Protein AF-A0A1T4VEK5-F1 (afdb_monomer)

Secondary structure (DSSP, 8-state):
--HHHHHHTT--HHHHHHHHT--HHHHHHHHH-TT--------PPPPPTTGGGGGG-

Radius of gyration: 19.46 Å; Cα contacts (8 Å, |Δi|>4): 25; chains: 1; bounding box: 37×22×53 Å

Sequence (57 aa):
MDIHVLHQQGQSIRRIAKTLGVSRNTVRVYLRNKDRLPVYPERQSRPSKLDPYYDYL

Foldseek 3Di:
DDLVVCVVVVDDLVRSCVVVVHDSVVSVVCVVPVPDDPPPPPDPDDCDPCNVPPVPD

Mean predicted aligned error: 8.59 Å

Organism: NCBI:txid1121868

InterPro domains:
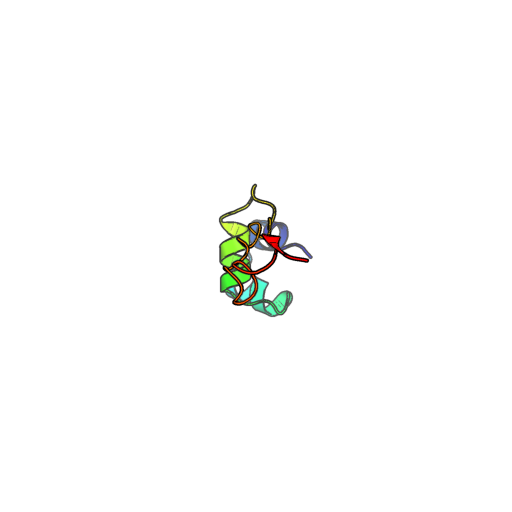  IPR009057 Homedomain-like superfamily [SSF46689] (5-52)
  IPR017894 HTH domain, IS21 transposase-type [PS50531] (1-57)
  IPR025246 Transposase IS30-like HTH domain [PF13936] (2-27)

Nearest PDB structures (foldseek):
  1tc3-assembly1_C  TM=9.329E-01  e=6.239E-01  Caenorhabditis elegans
  4ldz-assembly1_B  TM=9.429E-01  e=9.933E-01  Bacillus subtilis subsp. subtilis str. 168
  8q90-assembly1_B  TM=5.174E-01  e=8.138E-01  Haloferax mediterranei
  4yrv-assembly1_A  TM=7.629E-01  e=6.822E+00  Nostoc sp. PCC 7120 = FACHB-418
  5ipl-assembly1_F  TM=4.368E-01  e=3.751E+00  Escherichia coli

Solvent-accessible surface area (backbone atoms only — not comparable to full-atom values): 3801 Å² total; per-residue (Å²): 139,56,74,66,59,46,45,74,71,67,47,50,61,68,53,52,17,65,76,70,75,45,55,56,64,55,50,51,52,48,68,72,35,74,86,54,71,91,68,74,72,81,75,74,81,71,87,51,97,57,63,90,53,59,91,82,113

Structure (mmCIF, N/CA/C/O backbone):
data_AF-A0A1T4VEK5-F1
#
_entry.id   AF-A0A1T4VEK5-F1
#
loop_
_atom_site.group_PDB
_atom_site.id
_atom_site.type_symbol
_atom_site.label_atom_id
_atom_site.label_alt_id
_atom_site.label_comp_id
_atom_site.label_asym_id
_atom_site.label_entity_id
_atom_site.label_seq_id
_atom_site.pdbx_PDB_ins_code
_atom_site.Cartn_x
_atom_site.Cartn_y
_atom_site.Cartn_z
_atom_site.occupancy
_atom_site.B_iso_or_equiv
_atom_site.auth_seq_id
_atom_site.auth_comp_id
_atom_site.auth_asym_id
_atom_site.auth_atom_id
_atom_site.pdbx_PDB_model_num
ATOM 1 N N . MET A 1 1 ? -14.533 -0.825 1.124 1.00 70.19 1 MET A N 1
ATOM 2 C CA . MET A 1 1 ? -14.051 -0.284 2.413 1.00 70.19 1 MET A CA 1
ATOM 3 C C . MET A 1 1 ? -12.649 0.234 2.179 1.00 70.19 1 MET A C 1
ATOM 5 O O . MET A 1 1 ? -11.802 -0.558 1.785 1.00 70.19 1 MET A O 1
ATOM 9 N N . ASP A 1 2 ? -12.412 1.523 2.406 1.00 85.69 2 ASP A N 1
ATOM 10 C CA . ASP A 1 2 ? -11.123 2.145 2.092 1.00 85.69 2 ASP A CA 1
ATOM 11 C C . ASP A 1 2 ? -10.216 2.220 3.319 1.00 85.69 2 ASP A C 1
ATOM 13 O O . ASP A 1 2 ? -10.667 2.477 4.439 1.00 85.69 2 ASP A O 1
ATOM 17 N N . ILE A 1 3 ? -8.909 2.042 3.101 1.00 88.94 3 ILE A N 1
ATOM 18 C CA . ILE A 1 3 ? -7.882 2.091 4.154 1.00 88.94 3 ILE A CA 1
ATOM 19 C C . ILE A 1 3 ? -7.929 3.429 4.915 1.00 88.94 3 ILE A C 1
ATOM 21 O O . ILE 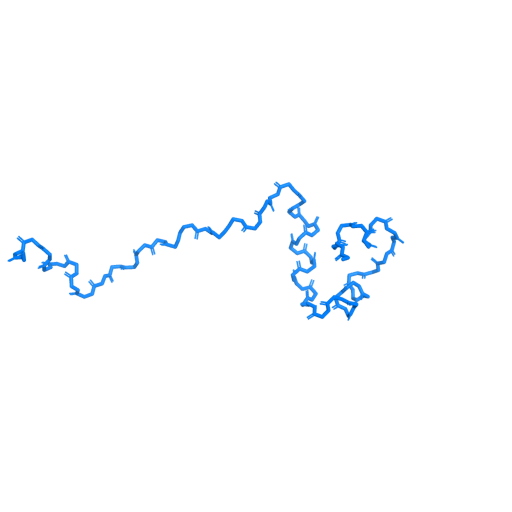A 1 3 ? -7.813 3.450 6.141 1.00 88.94 3 ILE A O 1
ATOM 25 N N . HIS A 1 4 ? -8.132 4.542 4.205 1.00 88.38 4 HIS A N 1
ATOM 26 C CA . HIS A 1 4 ? -8.149 5.884 4.792 1.00 88.38 4 HIS A CA 1
ATOM 27 C C . HIS A 1 4 ? -9.370 6.142 5.673 1.00 88.38 4 HIS A C 1
ATOM 29 O O . HIS A 1 4 ? -9.222 6.715 6.751 1.00 88.38 4 HIS A O 1
ATOM 35 N N . VAL A 1 5 ? -10.547 5.679 5.245 1.00 91.38 5 VAL A N 1
ATOM 36 C CA . VAL A 1 5 ? -11.798 5.824 6.001 1.00 91.38 5 VAL A CA 1
ATOM 37 C C . VAL A 1 5 ? -11.711 5.037 7.307 1.00 91.38 5 VAL A C 1
ATOM 39 O O . VAL A 1 5 ? -11.977 5.581 8.375 1.00 91.38 5 VAL A O 1
ATOM 42 N N . LEU A 1 6 ? -11.242 3.785 7.252 1.00 91.19 6 LEU A N 1
ATOM 43 C CA . LEU A 1 6 ? -11.086 2.957 8.452 1.00 91.19 6 LEU A CA 1
ATOM 44 C C . LEU A 1 6 ? -10.066 3.546 9.438 1.00 91.19 6 LEU A C 1
ATOM 46 O O . LEU A 1 6 ? -10.248 3.461 10.651 1.00 91.19 6 LEU A O 1
ATOM 50 N N . HIS A 1 7 ? -9.002 4.170 8.932 1.00 91.00 7 HIS A N 1
ATOM 51 C CA . HIS A 1 7 ? -8.027 4.842 9.785 1.00 91.00 7 HIS A CA 1
ATOM 52 C C . HIS A 1 7 ? -8.583 6.127 10.415 1.00 91.00 7 HIS A C 1
ATOM 54 O O . HIS A 1 7 ? -8.329 6.381 11.588 1.00 91.00 7 HIS A O 1
ATOM 60 N N . GLN A 1 8 ? -9.377 6.916 9.680 1.00 90.56 8 GLN A N 1
ATOM 61 C CA . GLN A 1 8 ? -10.076 8.085 10.234 1.00 90.56 8 GLN A CA 1
ATOM 62 C C . GLN A 1 8 ? -11.090 7.702 11.320 1.00 90.56 8 GLN A C 1
ATOM 64 O O . GLN A 1 8 ? -11.263 8.444 12.279 1.00 90.56 8 GLN A O 1
ATOM 69 N N . GLN A 1 9 ? -11.690 6.515 11.223 1.00 93.44 9 GLN A N 1
ATOM 70 C CA . GLN A 1 9 ? -12.552 5.932 12.258 1.00 93.44 9 GLN A CA 1
ATOM 71 C C . GLN A 1 9 ? -11.781 5.426 13.497 1.00 93.44 9 GLN A C 1
ATOM 73 O O . GLN A 1 9 ? -12.373 4.808 14.379 1.00 93.44 9 GLN A O 1
ATOM 78 N N . GLY A 1 10 ? -10.460 5.633 13.569 1.00 94.00 10 GLY A N 1
ATOM 79 C CA . GLY A 1 10 ? -9.628 5.245 14.712 1.00 94.00 10 GLY A CA 1
ATOM 80 C C . GLY A 1 10 ? -9.224 3.768 14.737 1.00 94.00 10 GLY A C 1
ATOM 81 O O . GLY A 1 10 ? -8.729 3.278 15.753 1.00 94.00 10 GLY A O 1
ATOM 82 N N . GLN A 1 11 ? -9.418 3.021 13.644 1.00 94.19 11 GLN A N 1
ATOM 83 C CA . GLN A 1 11 ? -9.015 1.614 13.605 1.00 94.19 11 GLN A CA 1
ATOM 84 C C . GLN A 1 11 ? -7.493 1.483 13.502 1.00 94.19 11 GLN A C 1
ATOM 86 O O . GLN A 1 11 ? -6.832 2.165 12.718 1.00 94.19 11 GLN A O 1
ATOM 91 N N . SER A 1 12 ? -6.922 0.544 14.259 1.00 95.31 12 SER A N 1
ATOM 92 C CA . SER A 1 12 ? -5.486 0.275 14.194 1.00 95.31 12 SER A CA 1
ATOM 93 C C . SER A 1 12 ? -5.087 -0.354 12.856 1.00 95.31 12 SER A C 1
ATOM 95 O O . SER A 1 12 ? -5.843 -1.117 12.255 1.00 95.31 12 SER A O 1
ATOM 97 N N . ILE A 1 13 ? -3.841 -0.128 12.430 1.00 93.75 13 ILE A N 1
ATOM 98 C CA . ILE A 1 13 ? -3.270 -0.706 11.199 1.00 93.75 13 ILE A CA 1
ATOM 99 C C . ILE A 1 13 ? -3.452 -2.232 11.148 1.00 93.75 13 ILE A C 1
ATOM 101 O O . ILE A 1 13 ? -3.776 -2.786 10.100 1.00 93.75 13 ILE A O 1
ATOM 105 N N . ARG A 1 14 ? -3.267 -2.923 12.284 1.00 95.38 14 ARG A N 1
ATOM 106 C 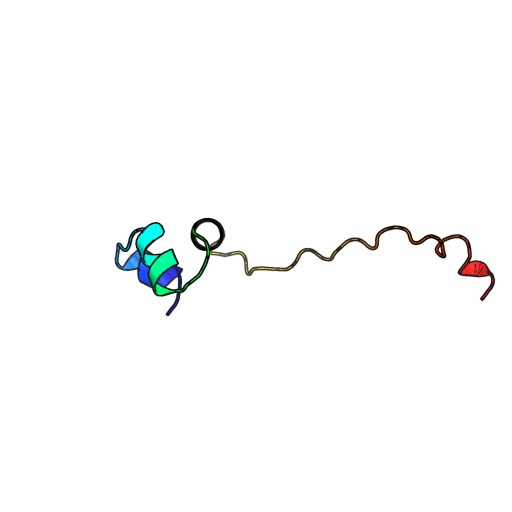CA . ARG A 1 14 ? -3.468 -4.380 12.385 1.00 95.38 14 ARG A CA 1
ATOM 107 C C . ARG A 1 14 ? -4.920 -4.774 12.139 1.00 95.38 14 ARG A C 1
ATOM 109 O O . ARG A 1 14 ? -5.161 -5.778 11.476 1.00 95.38 14 ARG A O 1
ATOM 116 N N . ARG A 1 15 ? -5.866 -4.000 12.674 1.00 95.44 15 ARG A N 1
ATOM 117 C CA . ARG A 1 15 ? -7.291 -4.249 12.476 1.00 95.44 15 ARG A CA 1
ATOM 118 C C . ARG A 1 15 ? -7.650 -4.052 11.010 1.00 95.44 15 ARG A C 1
ATOM 120 O O . ARG A 1 15 ? -8.125 -5.000 10.412 1.00 95.44 15 ARG A O 1
ATOM 127 N N . ILE A 1 16 ? -7.280 -2.915 10.418 1.00 94.62 16 ILE A N 1
ATOM 128 C CA . ILE A 1 16 ? -7.497 -2.607 8.993 1.00 94.62 16 ILE A CA 1
ATOM 129 C C . ILE A 1 16 ? -6.945 -3.715 8.085 1.00 94.62 16 ILE A C 1
ATOM 131 O O . ILE A 1 16 ? -7.647 -4.190 7.197 1.00 94.62 16 ILE A O 1
ATOM 135 N N . ALA A 1 17 ? -5.713 -4.164 8.339 1.00 95.56 17 ALA A N 1
ATOM 136 C CA . ALA A 1 17 ? -5.082 -5.254 7.598 1.00 95.56 17 ALA A CA 1
ATOM 137 C C . ALA A 1 17 ? -5.897 -6.557 7.671 1.00 95.56 17 ALA A C 1
ATOM 139 O O . ALA A 1 17 ? -6.112 -7.205 6.651 1.00 95.56 17 ALA A O 1
ATOM 140 N N . LYS A 1 18 ? -6.399 -6.915 8.861 1.00 95.44 18 LYS A N 1
ATOM 141 C CA . LYS A 1 18 ? -7.244 -8.100 9.059 1.00 95.44 18 LYS A CA 1
ATOM 142 C C . LYS A 1 18 ? -8.603 -7.959 8.370 1.00 95.44 18 LYS A C 1
ATOM 144 O O . LYS A 1 18 ? -9.061 -8.921 7.770 1.00 95.44 18 LYS A O 1
ATOM 149 N N . THR A 1 19 ? -9.234 -6.786 8.442 1.00 94.06 19 THR A N 1
ATOM 150 C CA . THR A 1 19 ? -10.554 -6.551 7.837 1.00 94.06 19 THR A CA 1
ATOM 151 C C . THR A 1 19 ? -10.502 -6.574 6.311 1.00 94.06 19 THR A C 1
ATOM 153 O O . THR A 1 19 ? -11.440 -7.042 5.680 1.00 94.06 19 THR A O 1
ATOM 156 N N . LEU A 1 20 ? -9.418 -6.061 5.719 1.00 92.75 20 LEU A N 1
ATOM 157 C CA . LEU A 1 20 ? -9.245 -5.964 4.265 1.00 92.75 20 LEU A CA 1
ATOM 158 C C . LEU A 1 20 ? -8.460 -7.136 3.653 1.00 92.75 20 LEU A C 1
ATOM 160 O O . LEU A 1 20 ? -8.339 -7.206 2.436 1.00 92.75 20 LEU A O 1
ATOM 164 N N . GLY A 1 21 ? -7.886 -8.027 4.467 1.00 94.56 21 GLY A N 1
ATOM 165 C CA . GLY A 1 21 ? -7.075 -9.152 3.985 1.00 94.56 21 GLY A CA 1
ATOM 166 C C . GLY A 1 21 ? -5.747 -8.745 3.333 1.00 94.56 21 GLY A C 1
ATOM 167 O O . GLY A 1 21 ? -5.154 -9.528 2.598 1.00 94.56 21 GLY A O 1
ATOM 168 N N . VAL A 1 22 ? -5.261 -7.527 3.589 1.00 92.81 22 VAL A N 1
ATOM 169 C CA . VAL A 1 22 ? -4.004 -7.006 3.029 1.00 92.81 22 VAL A CA 1
ATOM 170 C C . VAL A 1 22 ? -2.894 -6.996 4.069 1.00 92.81 22 VAL A C 1
ATOM 172 O O . VAL A 1 22 ? -3.127 -6.987 5.278 1.00 92.81 22 VAL A O 1
ATOM 175 N N . SER A 1 23 ? -1.644 -6.941 3.611 1.00 93.56 23 SER A N 1
ATOM 176 C CA . SER A 1 23 ? -0.517 -6.850 4.533 1.00 93.56 23 SER A CA 1
ATOM 177 C C . SER A 1 23 ? -0.542 -5.530 5.318 1.00 93.56 23 SER A C 1
ATOM 179 O O . SER A 1 23 ? -0.865 -4.460 4.795 1.00 93.56 23 SER A O 1
ATOM 181 N N . ARG A 1 24 ? -0.085 -5.577 6.574 1.00 93.25 24 ARG A N 1
ATOM 182 C CA . ARG A 1 24 ? 0.159 -4.375 7.397 1.00 93.25 24 ARG A CA 1
ATOM 183 C C . ARG A 1 24 ? 1.081 -3.353 6.718 1.00 93.25 24 ARG A C 1
ATOM 185 O O . ARG A 1 24 ? 0.968 -2.160 6.985 1.00 93.25 24 ARG A O 1
ATOM 192 N N . ASN A 1 25 ? 1.988 -3.811 5.853 1.00 93.19 25 ASN A N 1
ATOM 193 C CA . ASN A 1 25 ? 2.887 -2.935 5.107 1.00 93.19 25 ASN A CA 1
ATOM 194 C C . ASN A 1 25 ? 2.128 -2.172 4.022 1.00 93.19 25 ASN A C 1
ATOM 196 O O . ASN A 1 25 ? 2.350 -0.977 3.878 1.00 93.19 25 ASN A O 1
ATOM 200 N N . THR A 1 26 ? 1.186 -2.826 3.340 1.00 90.81 26 THR A N 1
ATOM 201 C CA . THR A 1 26 ? 0.300 -2.192 2.358 1.00 90.81 26 THR A CA 1
ATOM 202 C C . THR A 1 26 ? -0.509 -1.084 3.023 1.00 90.81 26 THR A C 1
ATOM 204 O O . THR A 1 26 ? -0.457 0.057 2.581 1.00 90.81 26 THR A O 1
ATOM 207 N N . VAL A 1 27 ? -1.146 -1.374 4.163 1.00 92.50 27 VAL A N 1
ATOM 208 C CA . VAL A 1 27 ? -1.886 -0.365 4.942 1.00 92.50 27 VAL A CA 1
ATOM 209 C C . VAL A 1 27 ? -0.985 0.813 5.322 1.00 92.50 27 VAL A C 1
ATOM 211 O O . VAL A 1 27 ? -1.358 1.962 5.110 1.00 92.50 27 VAL A O 1
ATOM 214 N N . ARG A 1 28 ? 0.228 0.552 5.828 1.00 91.81 28 ARG A N 1
ATOM 215 C CA . ARG A 1 28 ? 1.184 1.608 6.199 1.00 91.81 28 ARG A CA 1
ATOM 216 C C . ARG A 1 28 ? 1.595 2.477 5.006 1.00 91.81 28 ARG A C 1
ATOM 218 O O . ARG A 1 28 ? 1.641 3.695 5.143 1.00 91.81 28 ARG A O 1
ATOM 225 N N . VAL A 1 29 ? 1.919 1.861 3.868 1.00 89.50 29 VAL A N 1
ATOM 226 C CA . VAL A 1 29 ? 2.323 2.572 2.645 1.00 89.50 29 VAL A CA 1
ATOM 227 C C . VAL A 1 29 ? 1.186 3.459 2.151 1.00 89.50 29 VAL A C 1
ATOM 229 O O . VAL A 1 29 ? 1.424 4.632 1.883 1.00 89.50 29 VAL A O 1
ATOM 232 N N . TYR A 1 30 ? -0.039 2.934 2.112 1.00 87.62 30 TYR A N 1
ATOM 233 C CA . TYR A 1 30 ? -1.215 3.693 1.692 1.00 87.62 30 TYR A CA 1
ATOM 234 C C . TYR A 1 30 ? -1.489 4.867 2.633 1.00 87.62 30 TYR A C 1
ATOM 236 O O . TYR A 1 30 ? -1.650 5.985 2.170 1.00 87.62 30 TYR A O 1
ATOM 244 N N . LEU A 1 31 ? -1.448 4.665 3.955 1.00 88.50 31 LEU A N 1
ATOM 245 C CA . LEU A 1 31 ? -1.657 5.756 4.916 1.00 88.50 31 LEU A CA 1
ATOM 246 C C . LEU A 1 31 ? -0.597 6.863 4.830 1.00 88.50 31 LEU A C 1
ATOM 248 O O . LEU A 1 31 ? -0.931 8.026 5.038 1.00 88.50 31 LEU A O 1
ATOM 252 N N . ARG A 1 32 ? 0.661 6.515 4.530 1.00 87.19 32 ARG A N 1
ATOM 253 C CA . ARG A 1 32 ? 1.761 7.482 4.383 1.00 87.19 32 ARG A CA 1
A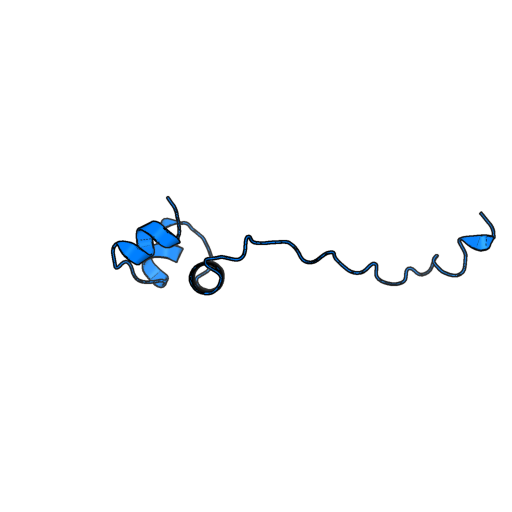TOM 254 C C . ARG A 1 32 ? 1.678 8.261 3.070 1.00 87.19 32 ARG A C 1
ATOM 256 O O . ARG A 1 32 ? 2.006 9.439 3.043 1.00 87.19 32 ARG A O 1
ATOM 263 N N . ASN A 1 33 ? 1.243 7.602 2.002 1.00 81.44 33 ASN A N 1
ATOM 264 C CA . ASN A 1 33 ? 1.181 8.150 0.651 1.00 81.44 33 ASN A CA 1
ATOM 265 C C . ASN A 1 33 ? -0.260 8.535 0.290 1.00 81.44 33 ASN A C 1
ATOM 267 O O . ASN A 1 33 ? -0.771 8.096 -0.733 1.00 81.44 33 ASN A O 1
ATOM 271 N N . LYS A 1 34 ? -0.917 9.335 1.138 1.00 67.94 34 LYS A N 1
ATOM 272 C CA . LYS A 1 34 ? -2.337 9.699 0.984 1.00 67.94 34 LYS A CA 1
ATOM 273 C C . LYS A 1 34 ? -2.657 10.339 -0.376 1.00 67.94 34 LYS A C 1
ATOM 275 O O . LYS A 1 34 ? -3.713 10.070 -0.934 1.00 67.94 34 LYS A O 1
ATOM 280 N N . ASP A 1 35 ? -1.715 11.121 -0.901 1.00 62.97 35 ASP A N 1
ATOM 281 C CA . ASP A 1 35 ? -1.860 11.872 -2.158 1.00 62.97 35 ASP A CA 1
ATOM 282 C C . ASP A 1 35 ? -1.229 11.155 -3.359 1.00 62.97 35 ASP A C 1
ATOM 284 O O . ASP A 1 35 ? -1.423 11.542 -4.511 1.00 62.97 35 ASP A O 1
ATOM 288 N N . ARG A 1 36 ? -0.449 10.098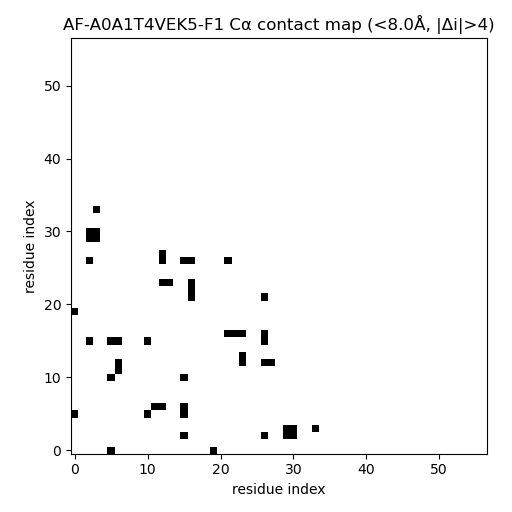 -3.108 1.00 60.78 36 ARG A N 1
ATOM 289 C CA . ARG A 1 36 ? 0.166 9.306 -4.168 1.00 60.78 36 ARG A CA 1
ATOM 290 C C . ARG A 1 36 ? -0.764 8.150 -4.485 1.00 60.78 36 ARG A C 1
ATOM 292 O O . ARG A 1 36 ? -0.814 7.160 -3.756 1.00 60.78 36 ARG A O 1
ATOM 299 N N . LEU A 1 37 ? -1.433 8.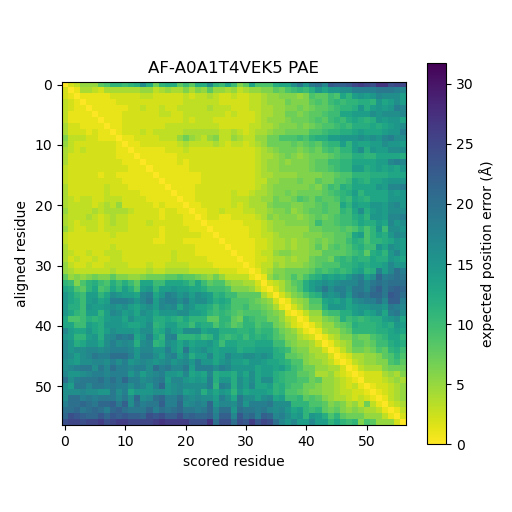250 -5.631 1.00 61.38 37 LEU A N 1
ATOM 300 C CA . LEU A 1 37 ? -1.929 7.066 -6.324 1.00 61.38 37 LEU A CA 1
ATOM 301 C C . LEU A 1 37 ? -0.790 6.030 -6.363 1.00 61.38 37 LEU A C 1
ATOM 303 O O . LEU A 1 37 ? 0.373 6.430 -6.506 1.00 61.38 37 LEU A O 1
ATOM 307 N N . PRO A 1 38 ? -1.073 4.725 -6.204 1.00 63.59 38 PRO A N 1
ATOM 308 C CA . PRO A 1 38 ? -0.084 3.675 -6.403 1.00 63.59 38 PRO A CA 1
ATOM 309 C C . PRO A 1 38 ? 0.294 3.645 -7.889 1.00 63.59 38 PRO A C 1
ATOM 311 O O . PRO A 1 38 ? -0.136 2.785 -8.648 1.00 63.59 38 PRO A O 1
ATOM 314 N N . VAL A 1 39 ? 1.069 4.637 -8.319 1.00 65.31 39 VAL A N 1
ATOM 315 C CA . VAL A 1 39 ? 1.666 4.685 -9.638 1.00 65.31 39 VAL A CA 1
ATOM 316 C C . VAL A 1 39 ? 2.744 3.628 -9.596 1.00 65.31 39 VAL A C 1
ATOM 318 O O . VAL A 1 39 ? 3.717 3.739 -8.843 1.00 65.31 39 VAL A O 1
ATOM 321 N N . TYR A 1 40 ? 2.523 2.559 -10.352 1.00 66.56 40 TYR A N 1
ATOM 322 C CA . TYR A 1 40 ? 3.578 1.604 -10.611 1.00 66.56 40 TYR A CA 1
ATOM 323 C C . TYR A 1 40 ? 4.702 2.401 -11.277 1.00 66.56 40 TYR A C 1
ATOM 325 O O . TYR A 1 40 ? 4.441 3.007 -12.319 1.00 66.56 40 TYR A O 1
ATOM 333 N N . PRO A 1 41 ? 5.902 2.499 -10.675 1.00 68.88 41 PRO A N 1
ATOM 334 C CA . PRO A 1 41 ? 6.990 3.177 -11.354 1.00 68.88 41 PRO A CA 1
ATOM 335 C C . PRO A 1 41 ? 7.178 2.482 -12.698 1.00 68.88 41 PRO A C 1
ATOM 337 O O . PRO A 1 41 ? 7.173 1.246 -12.748 1.00 68.88 41 PRO A O 1
ATOM 340 N N . GLU A 1 42 ? 7.296 3.266 -13.771 1.00 74.25 42 GLU A N 1
ATOM 341 C CA . GLU A 1 42 ? 7.630 2.718 -15.079 1.00 74.25 42 GLU A CA 1
ATOM 342 C C . GLU A 1 42 ? 8.875 1.860 -14.906 1.00 74.25 42 GLU A C 1
ATOM 344 O O . GLU A 1 42 ? 9.930 2.307 -14.441 1.00 74.25 42 GLU A O 1
ATOM 349 N N . ARG A 1 43 ? 8.700 0.562 -15.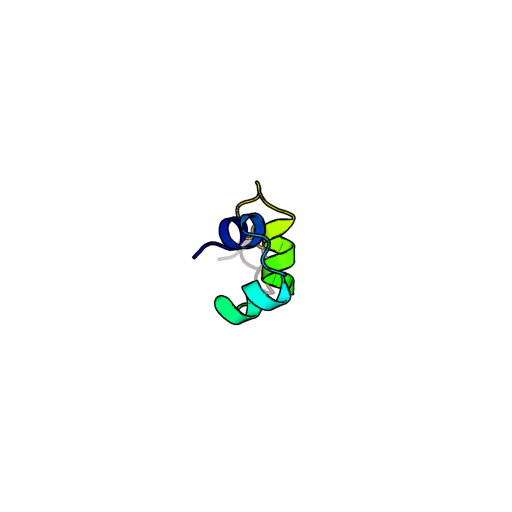148 1.00 74.62 43 ARG A N 1
ATOM 350 C CA . ARG A 1 43 ? 9.756 -0.405 -14.916 1.00 74.62 43 ARG A CA 1
ATOM 351 C C . ARG A 1 43 ? 10.781 -0.139 -16.004 1.00 74.62 43 ARG A C 1
ATOM 353 O O . ARG A 1 43 ? 10.506 -0.435 -17.161 1.00 74.62 43 ARG A O 1
ATOM 360 N N . GLN A 1 44 ? 11.921 0.440 -15.630 1.00 76.69 44 GLN A N 1
ATOM 361 C CA . GLN A 1 44 ? 13.024 0.649 -16.564 1.00 76.69 44 GLN A CA 1
ATOM 362 C C . GLN A 1 44 ? 13.280 -0.669 -17.295 1.00 76.69 44 GLN A C 1
ATOM 364 O O . GLN A 1 44 ? 13.426 -1.718 -16.647 1.00 76.69 44 GLN A O 1
ATOM 369 N N . SER A 1 45 ? 13.252 -0.623 -18.629 1.00 77.12 45 SER A N 1
ATOM 370 C CA . SER A 1 45 ? 13.602 -1.772 -19.448 1.00 77.12 45 SER A CA 1
ATOM 371 C C . SER A 1 45 ? 14.998 -2.208 -19.031 1.00 77.12 45 SER A C 1
ATOM 373 O O . SER A 1 45 ?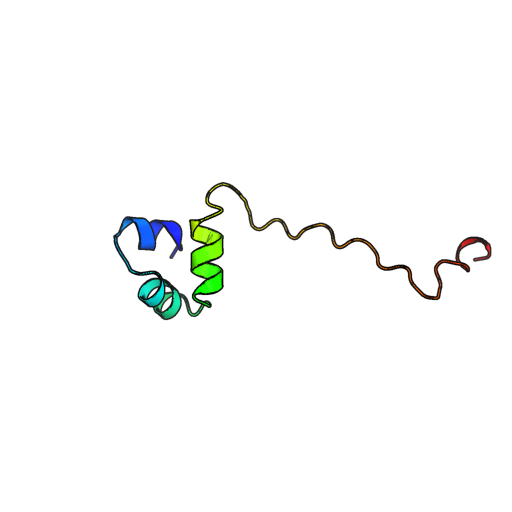 15.963 -1.446 -19.050 1.00 77.12 45 SER A O 1
ATOM 375 N N . ARG A 1 46 ? 15.087 -3.440 -18.537 1.00 80.12 46 ARG A N 1
ATOM 376 C CA . ARG A 1 46 ? 16.386 -4.045 -18.276 1.00 80.12 46 ARG A CA 1
ATOM 377 C C . ARG A 1 46 ? 17.020 -4.333 -19.623 1.00 80.12 46 ARG A C 1
ATOM 379 O O . ARG A 1 46 ? 16.291 -4.830 -20.486 1.00 80.12 46 ARG A O 1
ATOM 386 N N . PRO A 1 47 ? 18.330 -4.094 -19.775 1.00 83.00 47 PRO A N 1
ATOM 387 C CA . PRO A 1 47 ? 18.969 -4.409 -21.025 1.00 83.00 47 PRO A CA 1
ATOM 388 C C . PRO A 1 47 ? 18.812 -5.904 -21.305 1.00 83.00 47 PRO A C 1
ATOM 390 O O . PRO A 1 47 ? 19.140 -6.743 -20.455 1.00 83.00 47 PRO A O 1
ATOM 393 N N . SER A 1 48 ? 18.220 -6.244 -22.445 1.00 84.88 48 SER A N 1
ATOM 394 C CA . SER A 1 48 ? 18.046 -7.628 -22.863 1.00 84.88 48 SER A CA 1
ATOM 395 C C . SER A 1 48 ? 19.305 -8.113 -23.579 1.00 84.88 48 SER A C 1
ATOM 397 O O . SER A 1 48 ? 20.082 -7.333 -24.125 1.00 84.88 48 SER A O 1
ATOM 399 N N . LYS A 1 49 ? 19.514 -9.432 -23.626 1.00 83.06 49 LYS A N 1
ATOM 400 C CA . LYS A 1 49 ? 20.621 -10.014 -24.407 1.00 83.06 49 LYS A CA 1
ATOM 401 C C . LYS A 1 49 ? 20.507 -9.731 -25.912 1.00 83.06 49 LYS A C 1
ATOM 403 O O . LYS A 1 49 ? 21.486 -9.916 -26.621 1.00 83.06 49 LYS A O 1
ATOM 408 N N . LEU A 1 50 ? 19.324 -9.329 -26.377 1.00 85.38 50 LEU A N 1
ATOM 409 C CA . LEU A 1 50 ? 19.043 -8.976 -27.766 1.00 85.38 50 LEU A CA 1
ATOM 410 C C . LEU A 1 50 ? 19.202 -7.475 -28.036 1.00 85.38 50 LEU A C 1
ATOM 412 O O . LEU A 1 50 ? 19.155 -7.072 -29.189 1.00 85.38 50 LEU A O 1
ATOM 416 N N . ASP A 1 51 ? 19.446 -6.655 -27.008 1.00 82.69 51 ASP A N 1
ATOM 417 C CA . ASP A 1 51 ? 19.632 -5.210 -27.176 1.00 82.69 51 ASP A CA 1
ATOM 418 C C . ASP A 1 51 ? 20.758 -4.835 -28.147 1.00 82.69 51 ASP A C 1
ATOM 420 O O . ASP A 1 51 ? 20.538 -3.942 -28.961 1.00 82.69 51 ASP A O 1
ATOM 424 N N . PRO A 1 52 ? 21.921 -5.522 -28.157 1.00 87.31 52 PRO A N 1
ATOM 425 C CA . PRO A 1 52 ? 22.996 -5.229 -29.111 1.00 87.31 52 PRO A CA 1
ATOM 426 C C . PRO A 1 52 ? 22.686 -5.630 -30.560 1.00 87.31 52 PRO A C 1
ATOM 428 O O . PRO A 1 52 ? 23.523 -5.455 -31.440 1.00 87.31 52 PRO A O 1
ATOM 431 N N . TYR A 1 53 ? 21.537 -6.256 -30.792 1.00 85.44 53 TYR A N 1
ATOM 432 C CA . TYR A 1 53 ? 21.224 -6.994 -32.004 1.00 85.44 53 TYR A CA 1
ATOM 433 C C . TYR A 1 53 ? 19.974 -6.461 -32.726 1.00 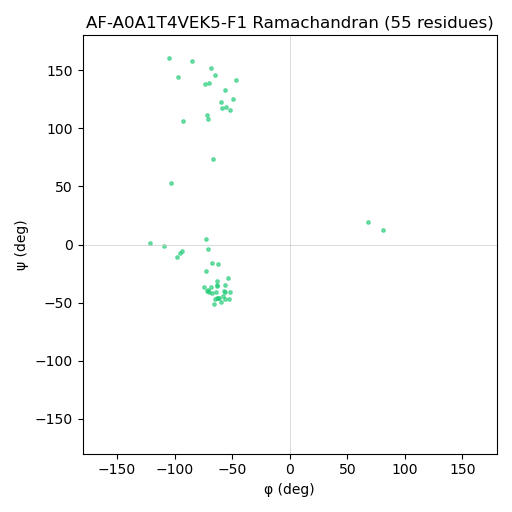85.44 53 TYR A C 1
ATOM 435 O O . TYR A 1 53 ? 19.595 -6.987 -33.767 1.00 85.44 53 TYR A O 1
ATOM 443 N N . TYR A 1 54 ? 19.337 -5.405 -32.211 1.00 80.50 54 TYR A N 1
ATOM 444 C CA . TYR A 1 54 ? 18.180 -4.792 -32.871 1.00 80.50 54 TYR A CA 1
ATOM 445 C C . TYR A 1 54 ? 18.541 -3.992 -34.128 1.00 80.50 54 TYR A C 1
ATOM 447 O O . TYR A 1 54 ? 17.693 -3.856 -34.999 1.00 80.50 54 TYR A O 1
ATOM 455 N N . ASP A 1 55 ? 19.785 -3.522 -34.262 1.00 82.75 55 ASP A N 1
ATOM 456 C CA . ASP A 1 55 ? 20.216 -2.705 -35.409 1.00 82.75 55 ASP A CA 1
ATOM 457 C C . ASP A 1 55 ? 20.250 -3.476 -36.744 1.00 82.75 55 ASP A C 1
ATOM 459 O O . ASP A 1 55 ? 20.340 -2.857 -37.803 1.00 82.75 55 ASP A O 1
ATOM 463 N N . TYR A 1 56 ? 20.212 -4.814 -36.714 1.00 76.31 56 TYR A N 1
ATOM 464 C CA . TYR A 1 56 ? 20.321 -5.657 -37.913 1.00 76.31 56 TYR A CA 1
ATOM 465 C C . TYR A 1 56 ? 19.026 -6.378 -38.323 1.00 76.31 56 TYR A C 1
ATOM 467 O O . TYR A 1 56 ? 19.049 -7.115 -39.313 1.00 76.31 56 TYR A O 1
ATOM 475 N N . LEU A 1 57 ? 17.934 -6.222 -37.568 1.00 68.50 57 LEU A N 1
ATOM 476 C CA . LEU A 1 57 ? 16.625 -6.839 -37.838 1.00 68.50 57 LEU A CA 1
ATOM 477 C C . LEU A 1 57 ? 15.707 -5.886 -38.610 1.00 68.50 57 LEU A C 1
ATOM 479 O O . LEU A 1 57 ? 14.975 -6.395 -39.488 1.00 68.50 57 LEU A O 1
#

pLDDT: mean 84.35, std 10.39, range [60.78, 95.56]